Protein AF-A0A101WTU6-F1 (afdb_monomer)

Structure (mmCIF, N/CA/C/O backbone):
data_AF-A0A101WTU6-F1
#
_entry.id   AF-A0A101WTU6-F1
#
loop_
_atom_site.group_PDB
_atom_site.id
_atom_site.type_symbol
_atom_site.label_atom_id
_atom_site.label_alt_id
_atom_site.label_comp_id
_atom_site.label_asym_id
_atom_site.label_entity_id
_atom_site.label_seq_id
_atom_site.pdbx_PDB_ins_code
_atom_site.Cartn_x
_atom_site.Cartn_y
_atom_site.Cartn_z
_atom_site.occupancy
_atom_site.B_iso_or_equiv
_atom_site.auth_seq_id
_atom_site.auth_comp_id
_atom_site.auth_asym_id
_atom_site.auth_atom_id
_atom_site.pdbx_PDB_model_num
ATOM 1 N N . MET A 1 1 ? 8.348 -1.272 14.206 1.00 65.69 1 MET A N 1
ATOM 2 C CA . MET A 1 1 ? 7.663 -2.163 13.245 1.00 65.69 1 MET A CA 1
ATOM 3 C C . MET A 1 1 ? 8.681 -2.626 12.213 1.00 65.69 1 MET A C 1
ATOM 5 O O . MET A 1 1 ? 9.424 -1.788 11.712 1.00 65.69 1 MET A O 1
ATOM 9 N N . LYS A 1 2 ? 8.766 -3.930 11.934 1.00 69.12 2 LYS A N 1
ATOM 10 C CA . LYS A 1 2 ? 9.644 -4.476 10.888 1.00 69.12 2 LYS A CA 1
ATOM 11 C C . LYS A 1 2 ? 8.808 -4.651 9.619 1.00 69.12 2 LYS A C 1
ATOM 13 O O . LYS A 1 2 ? 7.890 -5.454 9.626 1.00 69.12 2 LYS A O 1
ATOM 18 N N . LEU A 1 3 ? 9.094 -3.874 8.573 1.00 76.75 3 LEU A N 1
ATOM 19 C CA . LEU A 1 3 ? 8.390 -3.976 7.290 1.00 76.75 3 LEU A CA 1
ATOM 20 C C . LEU A 1 3 ? 8.996 -5.082 6.424 1.00 76.75 3 LEU A C 1
ATOM 22 O O . LEU A 1 3 ? 10.222 -5.173 6.317 1.00 76.75 3 LEU A O 1
ATOM 26 N N . ASN A 1 4 ? 8.137 -5.886 5.797 1.00 80.94 4 ASN A N 1
ATOM 27 C CA . ASN A 1 4 ? 8.521 -6.922 4.843 1.00 80.94 4 ASN A CA 1
ATOM 28 C C . ASN A 1 4 ? 8.240 -6.434 3.417 1.00 80.94 4 ASN A C 1
ATOM 30 O O . ASN A 1 4 ? 7.134 -6.604 2.909 1.00 80.94 4 ASN A O 1
ATOM 34 N N . ILE A 1 5 ? 9.233 -5.780 2.809 1.00 80.62 5 ILE A N 1
ATOM 35 C CA . ILE A 1 5 ? 9.161 -5.296 1.427 1.00 80.62 5 ILE A CA 1
ATOM 36 C C . ILE A 1 5 ? 9.937 -6.263 0.538 1.00 80.62 5 ILE A C 1
ATOM 38 O O . ILE A 1 5 ? 11.129 -6.495 0.748 1.00 80.62 5 ILE A O 1
ATOM 42 N N . LYS A 1 6 ? 9.249 -6.808 -0.459 1.00 82.31 6 LYS A N 1
ATOM 43 C CA . LYS A 1 6 ? 9.785 -7.648 -1.520 1.00 82.31 6 LYS A CA 1
ATOM 44 C C . LYS A 1 6 ? 9.691 -6.912 -2.851 1.00 82.31 6 LYS A C 1
ATOM 46 O O . LYS A 1 6 ? 8.887 -6.002 -3.044 1.00 82.31 6 LYS A O 1
ATOM 51 N N . LEU A 1 7 ? 10.537 -7.325 -3.779 1.00 72.94 7 LEU A N 1
ATOM 52 C CA . LEU A 1 7 ? 10.512 -6.845 -5.151 1.00 72.94 7 LEU A CA 1
ATOM 53 C C . LEU A 1 7 ? 10.025 -7.971 -6.039 1.00 72.94 7 LEU A C 1
ATOM 55 O O . LEU A 1 7 ? 10.526 -9.090 -5.912 1.00 72.94 7 LEU A O 1
ATOM 59 N N . ASP A 1 8 ? 9.110 -7.658 -6.950 1.00 71.12 8 ASP A N 1
ATOM 60 C CA . ASP A 1 8 ? 8.847 -8.545 -8.071 1.00 71.12 8 ASP A CA 1
ATOM 61 C C . ASP A 1 8 ? 10.106 -8.648 -8.949 1.00 71.12 8 ASP A C 1
ATOM 63 O O . ASP A 1 8 ? 10.909 -7.712 -9.075 1.00 71.12 8 ASP A O 1
ATOM 67 N N . ASP A 1 9 ? 10.283 -9.804 -9.580 1.00 67.94 9 ASP A N 1
ATOM 68 C CA . ASP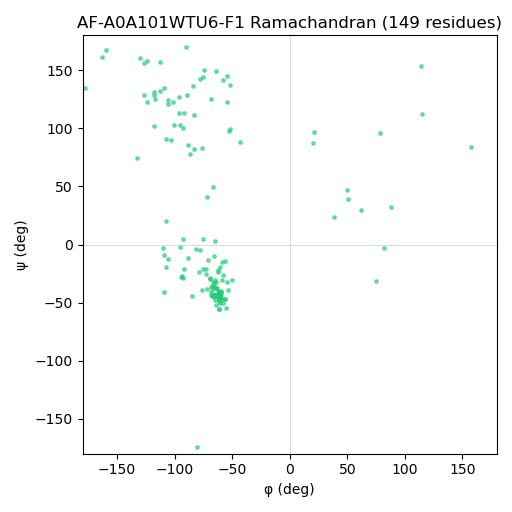 A 1 9 ? 11.448 -10.133 -10.394 1.00 67.94 9 ASP A CA 1
ATOM 69 C C . ASP A 1 9 ? 11.662 -9.141 -11.542 1.00 67.94 9 ASP A C 1
ATOM 71 O O . ASP A 1 9 ? 12.797 -8.926 -11.970 1.00 67.94 9 ASP A O 1
ATOM 75 N N . SER A 1 10 ? 10.595 -8.488 -12.018 1.00 63.56 10 SER A N 1
ATOM 76 C CA . SER A 1 10 ? 10.678 -7.465 -13.062 1.00 63.56 10 SER A CA 1
ATOM 77 C C . SER A 1 10 ? 11.329 -6.151 -12.605 1.00 63.56 10 SER A C 1
ATOM 79 O O . SER A 1 10 ? 11.663 -5.322 -13.449 1.00 63.56 10 SER A O 1
ATOM 81 N N . VAL A 1 11 ? 11.504 -5.927 -11.296 1.00 60.25 11 VAL A N 1
ATOM 82 C CA . VAL A 1 11 ? 11.961 -4.645 -10.713 1.00 60.25 11 VAL A CA 1
ATOM 83 C C . VAL A 1 11 ? 13.388 -4.724 -10.154 1.00 60.25 11 VAL A C 1
ATOM 85 O O . VAL A 1 11 ? 13.993 -3.696 -9.840 1.00 60.25 11 VAL A O 1
ATOM 88 N N . LYS A 1 12 ? 13.979 -5.926 -10.081 1.00 62.78 12 LYS A N 1
ATOM 89 C CA . LYS A 1 12 ? 15.258 -6.206 -9.394 1.00 62.78 12 LYS A CA 1
ATOM 90 C C . LYS A 1 12 ? 16.423 -5.268 -9.756 1.00 62.78 12 LYS A C 1
ATOM 92 O O . LYS A 1 12 ? 17.247 -4.984 -8.894 1.00 62.78 12 LYS A O 1
ATOM 97 N N . ILE A 1 13 ? 16.477 -4.733 -10.978 1.00 55.59 13 ILE A N 1
ATOM 98 C CA . ILE A 1 13 ? 17.574 -3.866 -11.454 1.00 55.59 13 ILE A CA 1
ATOM 99 C C . ILE A 1 13 ? 17.457 -2.411 -10.941 1.00 55.59 13 ILE A C 1
ATOM 101 O O . ILE A 1 13 ? 18.464 -1.723 -10.812 1.00 55.59 13 ILE A O 1
ATOM 105 N N . LYS A 1 14 ? 16.256 -1.931 -10.581 1.00 61.06 14 LYS A N 1
ATOM 106 C CA . LYS A 1 14 ? 15.996 -0.543 -10.114 1.00 61.06 14 LYS A CA 1
ATOM 107 C C . LYS A 1 14 ? 15.700 -0.463 -8.601 1.00 61.06 14 LYS A C 1
ATOM 109 O O . LYS A 1 14 ? 15.101 0.483 -8.102 1.00 61.06 14 LYS A O 1
ATOM 114 N N . SER A 1 15 ? 16.122 -1.505 -7.891 1.00 63.72 15 SER A N 1
ATOM 115 C CA . SER A 1 15 ? 15.624 -2.015 -6.606 1.00 63.72 15 SER A CA 1
ATOM 116 C C . SER A 1 15 ? 15.697 -1.088 -5.367 1.00 63.72 15 SER A C 1
ATOM 118 O O . SER A 1 15 ? 14.690 -0.981 -4.650 1.00 63.72 15 SER A O 1
ATOM 120 N N . PRO A 1 16 ? 16.824 -0.406 -5.059 1.00 76.12 16 PRO A N 1
ATOM 121 C CA . PRO A 1 16 ? 16.998 0.169 -3.719 1.00 76.12 16 PRO A CA 1
ATOM 122 C C . PRO A 1 16 ? 16.188 1.445 -3.473 1.00 76.12 16 PRO A C 1
ATOM 124 O O . PRO A 1 16 ? 15.633 1.626 -2.388 1.00 76.12 16 PRO A O 1
ATOM 127 N N . ILE A 1 17 ? 16.089 2.316 -4.483 1.00 83.00 17 ILE A N 1
ATOM 128 C CA . ILE A 1 17 ? 15.433 3.624 -4.356 1.00 83.00 17 ILE A CA 1
ATOM 129 C C . ILE A 1 17 ? 13.920 3.476 -4.151 1.00 83.00 17 ILE A C 1
ATOM 131 O O . ILE A 1 17 ? 13.358 4.107 -3.259 1.00 83.00 17 ILE A O 1
ATOM 135 N N . TYR A 1 18 ? 13.267 2.580 -4.900 1.00 85.75 18 TYR A N 1
ATOM 136 C CA . TYR A 1 18 ? 11.831 2.342 -4.757 1.00 85.75 18 TYR A CA 1
ATOM 137 C C . TYR A 1 18 ? 11.496 1.733 -3.398 1.00 85.75 18 TYR A C 1
ATOM 139 O O . TYR A 1 18 ? 10.575 2.193 -2.728 1.00 85.75 18 TYR A O 1
ATOM 147 N N . SER A 1 19 ? 12.294 0.756 -2.957 1.00 86.81 19 SER A N 1
ATOM 148 C CA . SER A 1 19 ? 12.136 0.133 -1.640 1.00 86.81 19 SER A CA 1
ATOM 149 C C . SER A 1 19 ? 12.280 1.155 -0.514 1.00 86.81 19 SER A C 1
ATOM 151 O O . SER A 1 19 ? 11.498 1.146 0.434 1.00 86.81 19 SER A O 1
ATOM 153 N N . PHE A 1 20 ? 13.260 2.058 -0.620 1.00 87.00 20 PHE A N 1
ATOM 154 C CA . PHE A 1 20 ? 13.473 3.120 0.359 1.00 87.00 20 PHE A CA 1
ATOM 155 C C . PHE A 1 20 ? 12.290 4.092 0.417 1.00 87.00 20 PHE A C 1
ATOM 157 O O . PHE A 1 20 ? 11.744 4.320 1.496 1.00 87.00 20 PHE A O 1
ATOM 164 N N . VAL A 1 21 ? 11.867 4.630 -0.731 1.00 88.19 21 VAL A N 1
ATOM 165 C CA . VAL A 1 21 ? 10.765 5.600 -0.808 1.00 88.19 21 VAL A CA 1
ATOM 166 C C . VAL A 1 21 ? 9.461 4.992 -0.300 1.00 88.19 21 VAL A C 1
ATOM 168 O O . VAL A 1 21 ? 8.802 5.587 0.556 1.00 88.19 21 VAL A O 1
ATOM 171 N N . LEU A 1 22 ? 9.128 3.778 -0.748 1.00 90.81 22 LEU A N 1
ATOM 172 C CA . LEU A 1 22 ? 7.928 3.081 -0.297 1.00 90.81 22 LEU A CA 1
ATOM 173 C C . LEU A 1 22 ? 7.970 2.830 1.216 1.00 90.81 22 LEU A C 1
ATOM 175 O O . LEU A 1 22 ? 7.005 3.129 1.914 1.00 90.81 22 LEU A O 1
ATOM 179 N N . LYS A 1 23 ? 9.108 2.369 1.755 1.00 90.12 23 LYS A N 1
ATOM 180 C CA . LYS A 1 23 ? 9.279 2.158 3.199 1.00 90.12 23 LYS A CA 1
ATOM 181 C C . LYS A 1 23 ? 9.005 3.429 4.003 1.00 90.12 23 LYS A C 1
ATOM 183 O O . LYS A 1 23 ? 8.296 3.366 5.005 1.00 90.12 23 LYS A O 1
ATOM 188 N N . GLN A 1 24 ? 9.570 4.562 3.585 1.00 89.81 24 GLN A N 1
ATOM 189 C CA . GLN A 1 24 ? 9.370 5.834 4.283 1.00 89.81 24 GLN A CA 1
ATOM 190 C C . GLN A 1 24 ? 7.902 6.253 4.261 1.00 89.81 24 GLN A C 1
ATOM 192 O O . GLN A 1 24 ? 7.360 6.656 5.293 1.00 89.81 24 GLN A O 1
ATOM 197 N N . LYS A 1 25 ? 7.235 6.103 3.111 1.00 91.56 25 LYS A N 1
ATOM 198 C CA . LYS A 1 25 ? 5.822 6.458 2.998 1.00 91.56 25 LYS A CA 1
ATOM 199 C C . LYS A 1 25 ? 4.926 5.547 3.833 1.00 91.56 25 LYS A C 1
ATOM 201 O O . LYS A 1 25 ? 4.102 6.068 4.572 1.00 91.56 25 LYS A O 1
ATOM 206 N N . ILE A 1 26 ? 5.138 4.229 3.809 1.00 92.81 26 ILE A N 1
ATOM 207 C CA . ILE A 1 26 ? 4.386 3.276 4.643 1.00 92.81 26 ILE A CA 1
ATOM 208 C C . ILE A 1 26 ? 4.506 3.642 6.126 1.00 92.81 26 ILE A C 1
ATOM 210 O O . ILE A 1 26 ? 3.505 3.696 6.834 1.00 92.81 26 ILE A O 1
ATOM 214 N N . ILE A 1 27 ? 5.725 3.924 6.604 1.00 90.56 27 ILE A N 1
ATOM 215 C CA . ILE A 1 27 ? 5.946 4.328 8.000 1.00 90.56 27 ILE A CA 1
ATOM 216 C C . ILE A 1 27 ? 5.186 5.622 8.312 1.00 90.56 27 ILE A C 1
ATOM 218 O O . ILE A 1 27 ? 4.553 5.715 9.361 1.00 90.56 27 ILE A O 1
ATOM 222 N N . SER A 1 28 ? 5.238 6.606 7.411 1.00 90.94 28 SER A N 1
ATOM 223 C CA . SER A 1 28 ? 4.526 7.875 7.573 1.00 90.94 28 SER A CA 1
ATOM 224 C C . SER A 1 28 ? 3.007 7.685 7.643 1.00 90.94 28 SER A C 1
ATOM 226 O O . SER A 1 28 ? 2.387 8.195 8.575 1.00 90.94 28 SER A O 1
ATOM 228 N N . VAL A 1 29 ? 2.427 6.912 6.717 1.00 92.81 29 VAL A N 1
ATOM 229 C CA . VAL A 1 29 ? 0.990 6.608 6.678 1.00 92.81 29 VAL A CA 1
ATOM 230 C C . VAL A 1 29 ? 0.563 5.877 7.945 1.00 92.81 29 VAL A C 1
ATOM 232 O O . VAL A 1 29 ? -0.288 6.385 8.667 1.00 92.81 29 VAL A O 1
ATOM 235 N N . ILE A 1 30 ? 1.206 4.754 8.278 1.00 92.00 30 ILE A N 1
ATOM 236 C CA . ILE A 1 30 ? 0.845 3.932 9.445 1.00 92.00 30 ILE A CA 1
ATOM 237 C C . ILE A 1 30 ? 0.958 4.725 10.751 1.00 92.00 30 ILE A C 1
ATOM 239 O O . ILE A 1 30 ? 0.104 4.610 11.626 1.00 92.00 30 ILE A O 1
ATOM 243 N N . ASN A 1 31 ? 1.982 5.568 10.901 1.00 89.94 31 ASN A N 1
ATOM 244 C CA . ASN A 1 31 ? 2.109 6.391 12.105 1.00 89.94 31 ASN A CA 1
ATOM 245 C C . ASN A 1 31 ? 0.974 7.414 12.253 1.00 89.94 31 ASN A C 1
ATOM 247 O O . ASN A 1 31 ? 0.640 7.759 13.384 1.00 89.94 31 ASN A O 1
ATOM 251 N N . LYS A 1 32 ? 0.404 7.905 11.146 1.00 91.88 32 LYS A N 1
ATOM 252 C CA . LYS A 1 32 ? -0.688 8.884 11.165 1.00 91.88 32 LYS A CA 1
ATOM 253 C C . LYS A 1 32 ? -2.062 8.235 11.306 1.00 91.88 32 LYS A C 1
ATOM 255 O O . LYS A 1 32 ? -2.866 8.709 12.099 1.00 91.88 32 LYS A O 1
ATOM 260 N N . ILE A 1 33 ? -2.335 7.160 10.564 1.00 91.69 33 ILE A N 1
ATOM 261 C CA . ILE A 1 33 ? -3.646 6.493 10.611 1.00 91.69 33 ILE A CA 1
ATOM 262 C C . ILE A 1 33 ? -3.831 5.661 11.883 1.00 91.69 33 ILE A C 1
ATOM 264 O O . ILE A 1 33 ? -4.965 5.426 12.286 1.00 91.69 33 ILE A O 1
ATOM 268 N N . GLY A 1 34 ? -2.740 5.269 12.547 1.00 84.44 34 GLY A N 1
ATOM 269 C CA . GLY A 1 34 ? -2.755 4.418 13.734 1.00 84.44 34 GLY A CA 1
ATOM 270 C C . GLY A 1 34 ? -2.096 3.062 13.477 1.00 84.44 34 GLY A C 1
ATOM 271 O O . GLY A 1 34 ? -2.011 2.577 12.350 1.00 84.44 34 GLY A O 1
ATOM 272 N N . ARG A 1 35 ? -1.566 2.448 14.54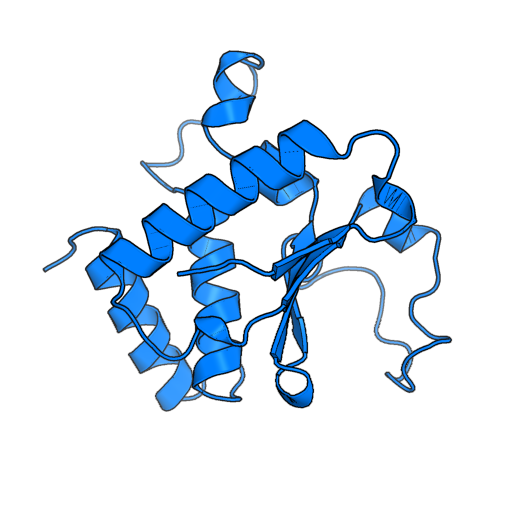1 1.00 66.50 35 ARG A N 1
ATOM 273 C CA . ARG A 1 35 ? -0.924 1.129 14.456 1.00 66.50 35 ARG A CA 1
ATOM 274 C C . ARG A 1 35 ? -1.970 0.018 14.530 1.00 66.50 35 ARG A C 1
ATOM 276 O O . ARG A 1 35 ? -2.154 -0.568 15.595 1.00 66.50 35 ARG A O 1
ATOM 283 N N . ASP A 1 36 ? -2.599 -0.291 13.405 1.00 65.31 36 ASP A N 1
ATOM 284 C CA . ASP A 1 36 ? -3.372 -1.528 13.261 1.00 65.31 36 ASP A CA 1
ATOM 285 C C . ASP A 1 36 ? -2.448 -2.723 12.957 1.00 65.31 36 ASP A C 1
ATOM 287 O O . ASP A 1 36 ? -1.215 -2.610 12.979 1.00 65.31 36 ASP A O 1
ATOM 291 N N . ARG A 1 37 ? -3.031 -3.900 12.688 1.00 67.56 37 ARG A N 1
ATOM 292 C CA . ARG A 1 37 ? -2.333 -5.183 12.438 1.00 67.56 37 ARG A CA 1
ATOM 293 C C . ARG A 1 37 ? -1.615 -5.242 11.077 1.00 67.56 37 ARG A C 1
ATOM 295 O O . ARG A 1 37 ? -1.654 -6.253 10.378 1.00 67.56 37 ARG A O 1
ATOM 302 N N . PHE A 1 38 ? -0.966 -4.151 10.684 1.00 80.12 38 PHE A N 1
ATOM 303 C CA . PHE A 1 38 ? -0.252 -4.021 9.414 1.00 80.12 38 PHE A CA 1
ATOM 304 C C . PHE A 1 38 ? 1.152 -4.638 9.442 1.00 80.12 38 PHE A C 1
ATOM 306 O O . PHE A 1 38 ? 1.835 -4.698 8.423 1.00 80.12 38 PHE A O 1
ATOM 313 N N . ASP A 1 39 ? 1.591 -5.132 10.600 1.00 81.12 39 ASP A N 1
ATOM 314 C CA . ASP A 1 39 ? 2.858 -5.839 10.783 1.00 81.12 39 ASP A CA 1
ATOM 315 C C . ASP A 1 39 ? 2.947 -7.138 9.967 1.00 81.12 39 ASP A C 1
ATOM 317 O O . ASP A 1 39 ? 4.048 -7.582 9.636 1.00 81.12 39 ASP A O 1
ATOM 321 N N . LYS A 1 40 ? 1.797 -7.721 9.610 1.00 84.50 40 LYS A N 1
ATOM 322 C CA . LYS A 1 40 ? 1.700 -8.929 8.780 1.00 84.50 40 LYS A CA 1
ATOM 323 C C . LYS A 1 40 ? 1.658 -8.652 7.279 1.00 84.50 40 LYS A C 1
ATOM 325 O O . LYS A 1 40 ? 1.792 -9.597 6.504 1.00 84.50 40 LYS A O 1
ATOM 330 N N . VAL A 1 41 ? 1.478 -7.395 6.872 1.00 90.25 41 VAL A N 1
ATOM 331 C CA . VAL A 1 41 ? 1.346 -7.038 5.457 1.00 90.25 41 VAL A CA 1
ATOM 332 C C . VAL A 1 41 ? 2.676 -7.250 4.744 1.00 90.25 41 VAL A C 1
ATOM 334 O O . VAL A 1 41 ? 3.717 -6.714 5.146 1.00 90.25 41 VAL A O 1
ATOM 337 N N . LYS A 1 42 ? 2.639 -8.033 3.666 1.00 91.75 42 LYS A N 1
ATOM 338 C CA . LYS A 1 42 ? 3.753 -8.160 2.728 1.00 91.75 42 LYS A CA 1
ATOM 339 C C . LYS A 1 42 ? 3.589 -7.098 1.652 1.00 91.75 4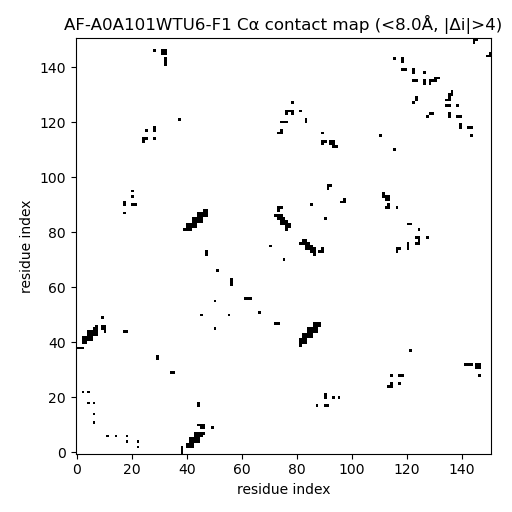2 LYS A C 1
ATOM 341 O O . LYS A 1 42 ? 2.533 -6.992 1.043 1.00 91.75 42 LYS A O 1
ATOM 346 N N . TRP A 1 43 ? 4.640 -6.330 1.413 1.00 91.88 43 TRP A N 1
ATOM 347 C CA . TRP A 1 43 ? 4.638 -5.261 0.419 1.00 91.88 43 TRP A CA 1
ATOM 348 C C . TRP A 1 43 ? 5.442 -5.710 -0.789 1.00 91.88 43 TRP A C 1
ATOM 350 O O . TRP A 1 43 ? 6.602 -6.084 -0.633 1.00 91.88 43 TRP A O 1
ATOM 360 N N . ILE A 1 44 ? 4.854 -5.678 -1.977 1.00 90.38 44 ILE A N 1
ATOM 361 C CA . ILE A 1 44 ? 5.504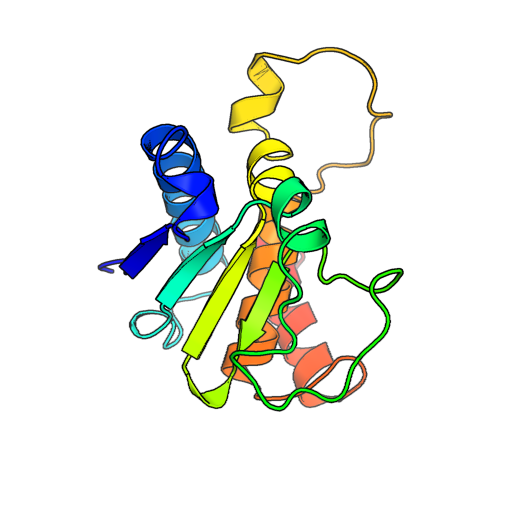 -6.079 -3.218 1.00 90.38 44 ILE A CA 1
ATOM 362 C C . ILE A 1 44 ? 5.572 -4.869 -4.142 1.00 90.38 44 ILE A C 1
ATOM 364 O O . ILE A 1 44 ? 4.568 -4.210 -4.389 1.00 90.38 44 ILE A O 1
ATOM 368 N N . ILE A 1 45 ? 6.757 -4.566 -4.669 1.00 89.06 45 ILE A N 1
ATOM 369 C CA . ILE A 1 45 ? 6.911 -3.539 -5.706 1.00 89.06 45 ILE A CA 1
ATOM 370 C C . ILE A 1 45 ? 6.918 -4.209 -7.073 1.00 89.06 45 ILE A C 1
ATOM 372 O O . ILE A 1 45 ? 7.744 -5.092 -7.311 1.00 89.06 45 ILE A O 1
ATOM 376 N N . PHE A 1 46 ? 6.062 -3.741 -7.979 1.00 85.50 46 PHE A N 1
ATOM 377 C CA . PHE A 1 46 ? 5.968 -4.248 -9.348 1.00 85.50 46 PHE A CA 1
ATOM 378 C C . PHE A 1 46 ? 6.147 -3.143 -10.393 1.00 85.50 46 PHE A C 1
ATOM 380 O O . PHE A 1 46 ? 5.931 -1.965 -10.122 1.00 85.50 46 PHE A O 1
ATOM 387 N N . ASP A 1 47 ? 6.521 -3.514 -11.619 1.00 81.56 47 ASP A N 1
ATOM 388 C CA . ASP A 1 47 ? 6.600 -2.569 -12.739 1.00 81.56 47 ASP A CA 1
ATOM 389 C C . ASP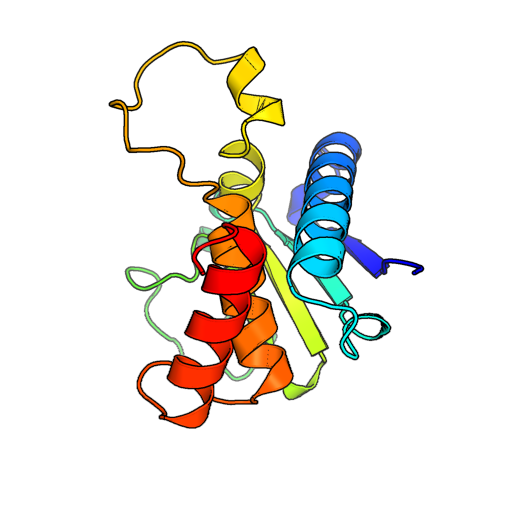 A 1 47 ? 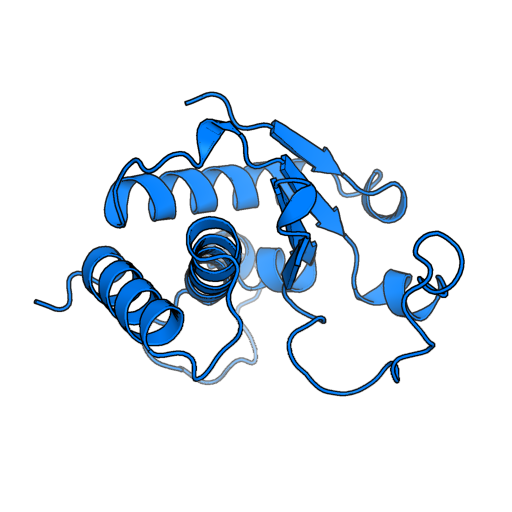5.366 -2.696 -13.639 1.00 81.56 47 ASP A C 1
ATOM 391 O O . ASP A 1 47 ? 5.281 -3.615 -14.458 1.00 81.56 47 ASP A O 1
ATOM 395 N N . ALA A 1 48 ? 4.431 -1.747 -13.518 1.00 71.50 48 ALA A N 1
ATOM 396 C CA . ALA A 1 48 ? 3.197 -1.704 -14.309 1.00 71.50 48 ALA A CA 1
ATOM 397 C C . ALA A 1 48 ? 3.463 -1.748 -15.827 1.00 71.50 48 ALA A C 1
ATOM 399 O O . ALA A 1 48 ? 2.714 -2.369 -16.583 1.00 71.50 48 ALA A O 1
ATOM 400 N N . LYS A 1 49 ? 4.585 -1.173 -16.291 1.00 66.81 49 LYS A N 1
ATOM 401 C CA . LYS A 1 49 ? 4.958 -1.170 -17.717 1.00 66.81 49 LYS A CA 1
ATOM 402 C C . LYS A 1 49 ? 5.343 -2.562 -18.219 1.00 66.81 49 LYS A C 1
ATOM 404 O O . LYS A 1 49 ? 5.160 -2.863 -19.398 1.00 66.81 49 LYS A O 1
ATOM 409 N N . ASN A 1 50 ? 5.874 -3.408 -17.337 1.00 59.94 50 ASN A N 1
ATOM 410 C CA . ASN A 1 50 ? 6.227 -4.794 -17.638 1.00 59.94 50 ASN A CA 1
ATOM 411 C C . ASN A 1 50 ? 5.091 -5.778 -17.328 1.00 59.94 50 ASN A C 1
ATOM 413 O O . ASN A 1 50 ? 5.050 -6.856 -17.924 1.00 59.94 50 ASN A O 1
ATOM 417 N N . LEU A 1 51 ? 4.137 -5.400 -16.478 1.00 55.47 51 LEU A N 1
ATOM 418 C CA . LEU A 1 51 ? 2.937 -6.190 -16.196 1.00 55.47 51 LEU A CA 1
ATOM 419 C C . LEU A 1 51 ? 2.028 -6.312 -17.425 1.00 55.47 51 LEU A C 1
ATOM 421 O O . LEU A 1 51 ? 1.532 -7.393 -17.706 1.00 55.47 51 LEU A O 1
ATOM 425 N N . ASN A 1 52 ? 1.953 -5.280 -18.271 1.00 48.81 52 ASN A N 1
ATOM 426 C CA . ASN A 1 52 ? 1.293 -5.386 -19.580 1.00 48.81 52 ASN A CA 1
ATOM 427 C C . ASN A 1 52 ? 1.930 -6.432 -20.520 1.00 48.81 52 ASN A C 1
ATOM 429 O O . ASN A 1 52 ? 1.287 -6.880 -21.468 1.00 48.81 52 ASN A O 1
ATOM 433 N N . LYS A 1 53 ? 3.186 -6.839 -20.278 1.00 45.72 53 LYS A N 1
ATOM 434 C CA . LYS A 1 53 ? 3.883 -7.874 -21.064 1.00 45.72 53 LYS A CA 1
ATOM 435 C C . LYS A 1 53 ? 3.768 -9.267 -20.449 1.00 45.72 53 LYS A C 1
ATOM 437 O O . LYS A 1 53 ? 3.835 -10.259 -21.172 1.00 45.72 53 LYS A O 1
ATOM 442 N N . ARG A 1 54 ? 3.608 -9.361 -19.128 1.00 44.34 54 ARG A N 1
ATOM 443 C CA . ARG A 1 54 ? 3.393 -10.623 -18.419 1.00 44.34 54 ARG A CA 1
ATOM 444 C C . ARG A 1 54 ? 1.898 -10.801 -18.229 1.00 44.34 54 ARG A C 1
ATOM 446 O O . ARG A 1 54 ? 1.314 -10.193 -17.344 1.00 44.34 54 ARG A O 1
ATOM 453 N N . LYS A 1 55 ? 1.279 -11.655 -19.047 1.00 45.75 55 LYS A N 1
ATOM 454 C CA . LYS A 1 55 ? -0.077 -12.151 -18.786 1.00 45.75 55 LYS A CA 1
ATOM 455 C C . LYS A 1 55 ? -0.117 -12.700 -17.354 1.00 45.75 55 LYS A C 1
ATOM 457 O O . LYS A 1 55 ? 0.292 -13.829 -17.116 1.00 45.75 55 LYS A O 1
ATOM 462 N N . PHE A 1 56 ? -0.625 -11.909 -16.413 1.00 44.84 56 PHE A N 1
ATOM 463 C CA . PHE A 1 56 ? -0.826 -12.280 -15.006 1.00 44.84 56 PHE A CA 1
ATOM 464 C C . PHE A 1 56 ? -1.876 -13.405 -14.849 1.00 44.84 56 PHE A C 1
ATOM 466 O O . PHE A 1 56 ? -2.193 -13.827 -13.745 1.00 44.84 56 PHE A O 1
ATOM 473 N N . SER A 1 57 ? -2.402 -13.913 -15.971 1.00 41.97 57 SER A N 1
ATOM 474 C CA . SER A 1 57 ? -3.456 -14.917 -16.066 1.00 41.97 57 SER A CA 1
ATOM 475 C C . SER A 1 57 ? -3.000 -16.357 -15.821 1.00 41.97 57 SER A C 1
ATOM 477 O O . SER A 1 57 ? -3.839 -17.245 -15.892 1.00 41.97 57 SER A O 1
ATOM 479 N N . SER A 1 58 ? -1.703 -16.639 -15.637 1.00 41.06 58 SER A N 1
ATOM 480 C CA . SER A 1 58 ? -1.219 -18.029 -15.536 1.00 41.06 58 SER A CA 1
ATOM 481 C C . SER A 1 58 ? -0.841 -18.491 -14.128 1.00 41.06 58 SER A C 1
ATOM 483 O O . SER A 1 58 ? -0.642 -19.686 -13.946 1.00 41.06 58 SER A O 1
ATOM 485 N N . LEU A 1 59 ? -0.717 -17.592 -13.144 1.00 39.16 59 LEU A N 1
ATOM 486 C CA . LEU A 1 59 ? -0.339 -17.959 -11.764 1.00 39.16 59 LEU A CA 1
ATOM 487 C C . LEU A 1 59 ? -1.493 -17.871 -10.764 1.00 39.16 59 LEU A C 1
ATOM 489 O O . LEU A 1 59 ? -1.446 -18.501 -9.715 1.00 39.16 59 LEU A O 1
ATOM 493 N N . LEU A 1 60 ? -2.546 -17.139 -11.110 1.00 43.16 60 LEU A N 1
ATOM 494 C CA . LEU A 1 60 ? -3.771 -17.046 -10.338 1.00 43.16 60 LEU A CA 1
ATOM 495 C C . LEU A 1 60 ? -4.88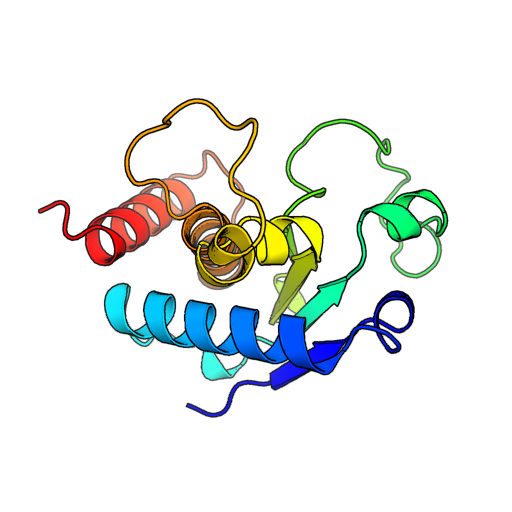8 -17.397 -11.322 1.00 43.16 60 LEU A C 1
ATOM 497 O O . LEU A 1 60 ? -4.928 -16.819 -12.408 1.00 43.16 60 LEU A O 1
ATOM 501 N N . ASN A 1 61 ? -5.776 -18.335 -10.984 1.00 37.44 61 ASN A N 1
ATOM 502 C CA . ASN A 1 61 ? -7.018 -18.612 -11.727 1.00 37.44 61 ASN A CA 1
ATOM 503 C C . ASN A 1 61 ? -7.989 -17.414 -11.622 1.00 37.44 61 ASN A C 1
ATOM 505 O O . ASN A 1 61 ? -9.155 -17.559 -11.270 1.00 37.44 61 ASN A O 1
ATOM 509 N N . ILE A 1 62 ? -7.499 -16.206 -11.881 1.00 39.47 62 ILE A N 1
ATOM 510 C CA . ILE A 1 62 ? -8.297 -15.005 -12.025 1.00 39.47 62 ILE A CA 1
ATOM 511 C C . ILE A 1 62 ? -8.766 -15.051 -13.479 1.00 39.47 62 ILE A C 1
ATOM 513 O O . ILE A 1 62 ? -7.922 -14.970 -14.382 1.00 39.47 62 ILE A O 1
ATOM 517 N N . PRO A 1 63 ? -10.074 -15.253 -13.734 1.00 28.69 63 PRO A N 1
ATOM 518 C CA . PRO A 1 63 ? -10.598 -15.285 -15.089 1.00 28.69 63 PRO A CA 1
ATOM 519 C C . PRO A 1 63 ? -10.131 -14.022 -15.794 1.00 28.69 63 PRO A C 1
ATOM 521 O O . PRO A 1 63 ? -10.098 -12.963 -15.183 1.00 28.69 63 PRO A O 1
ATOM 524 N N . SER A 1 64 ? -9.699 -14.161 -17.043 1.00 33.50 64 SER A N 1
ATOM 525 C CA . SER A 1 64 ? -9.134 -13.108 -17.885 1.00 33.50 64 SER A CA 1
ATOM 526 C C . SER A 1 64 ? -9.918 -11.793 -17.788 1.00 33.50 64 SER A C 1
ATOM 528 O O . SER A 1 64 ? -10.838 -11.550 -18.568 1.00 33.50 64 SER A O 1
ATOM 530 N N . VAL A 1 65 ? -9.561 -10.933 -16.834 1.00 28.33 65 VAL A N 1
ATOM 531 C CA . VAL A 1 65 ? -10.129 -9.597 -16.717 1.00 28.33 65 VAL A CA 1
ATOM 532 C C . VAL A 1 65 ? -9.199 -8.681 -17.483 1.00 28.33 65 VAL A C 1
ATOM 534 O O . VAL A 1 65 ? -8.106 -8.364 -17.023 1.00 28.33 65 VAL A O 1
ATOM 537 N N . TYR A 1 66 ? -9.631 -8.358 -18.701 1.00 29.39 66 TYR A N 1
ATOM 538 C CA . TYR A 1 66 ? -9.492 -7.048 -19.326 1.00 29.39 66 TYR A CA 1
ATOM 539 C C . TYR A 1 66 ? -8.403 -6.174 -18.697 1.00 29.39 66 TYR A C 1
ATOM 541 O O . TYR A 1 66 ? -8.636 -5.360 -17.808 1.00 29.39 66 TYR A O 1
ATOM 549 N N . ILE A 1 67 ? -7.187 -6.363 -19.206 1.00 37.72 67 ILE A N 1
ATOM 550 C CA . ILE A 1 67 ? -6.156 -5.334 -19.191 1.00 37.72 67 ILE A CA 1
ATOM 551 C C . ILE A 1 67 ? -6.812 -4.116 -19.851 1.00 37.72 67 ILE A C 1
ATOM 553 O O . ILE A 1 67 ? -7.280 -4.254 -20.980 1.00 37.72 67 ILE A O 1
ATOM 557 N N . VAL A 1 68 ? -6.852 -2.985 -19.136 1.00 38.53 68 VAL A N 1
ATOM 558 C CA . VAL A 1 68 ? -7.437 -1.665 -19.468 1.00 38.53 68 VAL A CA 1
ATOM 559 C C . VAL A 1 68 ? -8.629 -1.290 -18.559 1.00 38.53 68 VAL A C 1
ATOM 561 O O . VAL A 1 68 ? -9.724 -1.822 -18.703 1.00 38.53 68 VAL A O 1
ATOM 564 N N . ARG A 1 69 ? -8.394 -0.251 -17.727 1.00 35.59 69 ARG A N 1
ATOM 565 C CA . ARG A 1 69 ? -9.332 0.559 -16.904 1.00 35.59 69 ARG A CA 1
ATOM 566 C C . ARG A 1 69 ? -9.815 -0.073 -15.588 1.00 35.59 69 ARG A C 1
ATOM 568 O O . ARG A 1 69 ? -10.822 -0.761 -15.617 1.00 35.59 69 ARG A O 1
ATOM 575 N N . GLN A 1 70 ? -9.156 0.251 -14.459 1.00 40.59 70 GLN A N 1
ATOM 576 C CA . GLN A 1 70 ? -9.728 0.471 -13.098 1.00 40.59 70 GLN A CA 1
ATOM 577 C C . GLN A 1 70 ? -8.667 0.268 -11.984 1.00 40.59 70 GLN A C 1
ATOM 579 O O . GLN A 1 70 ? -8.569 -0.812 -11.415 1.00 40.59 70 GLN A O 1
ATOM 584 N N . GLY A 1 71 ? -7.856 1.285 -11.656 1.00 48.78 71 GLY A N 1
ATOM 585 C CA . GLY A 1 71 ? -7.075 1.347 -10.395 1.00 48.78 71 GLY A CA 1
ATOM 586 C C . GLY A 1 71 ? -5.820 0.461 -10.268 1.00 48.78 71 GLY A C 1
ATOM 587 O O . GLY A 1 71 ? -4.832 0.896 -9.681 1.00 48.78 71 GLY A O 1
ATOM 588 N N . LYS A 1 72 ? -5.790 -0.717 -10.906 1.00 54.34 72 LYS A N 1
ATOM 589 C CA . LYS A 1 72 ? -4.703 -1.719 -10.793 1.00 54.34 72 LYS A CA 1
ATOM 590 C C . LYS A 1 72 ? -3.342 -1.292 -11.352 1.00 54.34 72 LYS A C 1
ATOM 592 O O . LYS A 1 72 ? -2.343 -1.979 -11.149 1.00 54.34 72 LYS A O 1
ATOM 597 N N . ASP A 1 73 ? -3.288 -0.165 -12.056 1.00 66.94 73 ASP A N 1
ATOM 598 C CA . ASP A 1 73 ? -2.038 0.400 -12.569 1.00 66.94 73 ASP A CA 1
ATOM 599 C C . ASP A 1 73 ? -1.182 1.007 -11.446 1.00 66.94 73 ASP A C 1
ATOM 601 O O . ASP A 1 73 ? 0.032 1.154 -11.609 1.00 66.94 73 ASP A O 1
ATOM 605 N N . TYR A 1 74 ? -1.800 1.340 -10.305 1.00 81.44 74 TYR A N 1
ATOM 606 C CA . TYR A 1 74 ? -1.157 2.069 -9.215 1.00 81.44 74 TYR A CA 1
ATOM 607 C C . TYR A 1 74 ? -0.907 1.216 -7.970 1.00 81.44 74 TYR A C 1
ATOM 609 O O . TYR A 1 74 ? 0.175 1.299 -7.375 1.00 81.44 74 TYR A O 1
ATOM 617 N N . GLY A 1 75 ? -1.870 0.376 -7.614 1.00 86.25 75 GLY A N 1
ATOM 618 C CA . GLY A 1 75 ? -1.806 -0.542 -6.489 1.00 86.25 75 GLY A CA 1
ATOM 619 C C . GLY A 1 75 ? -2.880 -1.617 -6.617 1.00 86.25 75 GLY A C 1
ATOM 620 O O . GLY A 1 75 ? -3.792 -1.488 -7.435 1.00 86.25 75 GLY A O 1
ATOM 621 N N . PHE A 1 76 ? -2.700 -2.713 -5.892 1.00 88.38 76 PHE A N 1
ATOM 622 C CA . PHE A 1 76 ? -3.762 -3.664 -5.576 1.00 88.38 76 PHE A CA 1
ATOM 623 C C . PHE A 1 76 ? -3.352 -4.490 -4.355 1.00 88.38 76 PHE A C 1
ATOM 625 O O . PHE A 1 76 ? -2.174 -4.533 -3.985 1.00 88.38 76 PHE A O 1
ATOM 632 N N . CYS A 1 77 ? -4.291 -5.228 -3.776 1.00 88.88 77 CYS A N 1
ATOM 633 C CA . CYS A 1 77 ? -4.001 -6.177 -2.714 1.00 88.88 77 CYS A CA 1
ATOM 634 C C . CYS A 1 77 ? -4.610 -7.560 -2.968 1.00 88.88 77 CYS A C 1
ATOM 636 O O . CYS A 1 77 ? -5.516 -7.739 -3.781 1.00 88.88 77 CYS A O 1
ATOM 638 N N . ILE A 1 78 ? -4.063 -8.549 -2.266 1.00 86.62 78 ILE A N 1
ATOM 639 C CA . ILE A 1 78 ? -4.612 -9.897 -2.132 1.00 86.62 78 ILE A CA 1
ATOM 640 C C . ILE A 1 78 ? -4.905 -10.068 -0.644 1.00 86.62 78 ILE A C 1
ATOM 642 O O . ILE A 1 78 ? -3.984 -10.239 0.166 1.00 86.62 78 ILE A O 1
ATOM 646 N N . TYR A 1 79 ? -6.179 -9.937 -0.272 1.00 83.38 79 TYR A N 1
ATOM 647 C CA . TYR A 1 79 ? -6.575 -9.824 1.130 1.00 83.38 79 TYR A CA 1
ATOM 648 C C . TYR A 1 79 ? -6.310 -11.118 1.910 1.00 83.38 79 TYR A C 1
ATOM 650 O O . TYR A 1 79 ? -5.834 -11.059 3.043 1.00 83.38 79 TYR A O 1
ATOM 658 N N . GLU A 1 80 ? -6.526 -12.285 1.294 1.00 81.50 80 GLU A N 1
ATOM 659 C CA . GLU A 1 80 ? -6.307 -13.598 1.912 1.00 81.50 80 GLU A CA 1
ATOM 660 C C . GLU A 1 80 ? -4.836 -13.843 2.256 1.00 81.50 80 GLU A C 1
ATOM 662 O O . GLU A 1 80 ? -4.516 -14.515 3.238 1.00 81.50 80 GLU A O 1
ATOM 667 N N . GLU A 1 81 ? -3.930 -13.294 1.448 1.00 84.56 81 GLU A N 1
ATOM 668 C CA . GLU A 1 81 ? -2.488 -13.485 1.597 1.00 84.56 81 GLU A CA 1
ATOM 669 C C . GLU A 1 81 ? -1.807 -12.354 2.388 1.00 84.56 81 GLU A C 1
ATOM 671 O O . GLU A 1 81 ? -0.592 -12.412 2.650 1.00 84.56 81 GLU A O 1
ATOM 676 N N . CYS A 1 82 ? -2.590 -11.346 2.791 1.00 87.94 82 CYS A N 1
ATOM 677 C CA . CYS A 1 82 ? -2.135 -10.089 3.373 1.00 87.94 82 CYS A CA 1
ATOM 678 C C . CYS A 1 82 ? -1.029 -9.429 2.533 1.00 87.94 82 CYS A C 1
ATOM 680 O O . CYS A 1 82 ? 0.012 -9.026 3.065 1.00 87.94 82 CYS A O 1
ATOM 682 N N . GLU A 1 83 ? -1.225 -9.359 1.217 1.00 90.44 83 GLU A N 1
ATOM 683 C CA . GLU A 1 83 ? -0.241 -8.805 0.286 1.00 90.44 83 GLU A CA 1
ATOM 684 C C . GLU A 1 83 ? -0.742 -7.516 -0.347 1.00 90.44 83 GLU A C 1
ATOM 686 O O . GLU A 1 83 ? -1.853 -7.470 -0.861 1.00 90.44 83 GLU A O 1
ATOM 691 N N . ILE A 1 84 ? 0.099 -6.484 -0.350 1.00 91.50 84 ILE A N 1
ATOM 692 C CA . ILE A 1 84 ? -0.142 -5.233 -1.067 1.00 91.50 84 ILE A CA 1
ATOM 693 C C . ILE A 1 84 ? 0.938 -5.074 -2.127 1.00 91.50 84 ILE A C 1
ATOM 695 O O . ILE A 1 84 ? 2.134 -5.083 -1.833 1.00 91.50 84 ILE A O 1
ATOM 699 N N . TRP A 1 85 ? 0.500 -4.892 -3.361 1.00 90.94 85 TRP A N 1
ATOM 700 C CA . TRP A 1 85 ? 1.319 -4.694 -4.539 1.00 90.94 85 TRP A CA 1
ATOM 701 C C . TRP A 1 85 ? 1.252 -3.222 -4.940 1.00 90.94 85 TRP A C 1
ATOM 703 O O . TRP A 1 85 ? 0.179 -2.705 -5.221 1.00 90.94 85 TRP A O 1
ATOM 713 N N . ILE A 1 86 ? 2.394 -2.536 -4.984 1.00 90.44 86 ILE A N 1
ATOM 714 C CA . ILE A 1 86 ? 2.492 -1.115 -5.340 1.00 90.44 86 ILE A CA 1
ATOM 715 C C . ILE A 1 86 ? 3.334 -0.959 -6.602 1.00 90.44 86 ILE A C 1
ATOM 717 O O . ILE A 1 86 ? 4.443 -1.497 -6.705 1.00 90.44 86 ILE A O 1
ATOM 721 N N . SER A 1 87 ? 2.830 -0.189 -7.563 1.00 87.88 87 SER A N 1
ATOM 722 C CA . SER A 1 87 ? 3.541 0.018 -8.819 1.00 87.88 87 SER A CA 1
ATOM 723 C C . SER A 1 87 ? 4.737 0.964 -8.655 1.00 87.88 87 SER A C 1
ATOM 725 O O . SER A 1 87 ? 4.724 1.912 -7.863 1.00 87.88 87 SER A O 1
ATOM 727 N N . THR A 1 88 ? 5.770 0.777 -9.477 1.00 85.94 88 THR A N 1
ATOM 728 C CA . THR A 1 88 ? 6.881 1.733 -9.587 1.00 85.94 88 THR A CA 1
ATOM 729 C C . THR A 1 88 ? 6.413 3.127 -10.004 1.00 85.94 88 THR A C 1
ATOM 731 O O . THR A 1 88 ? 7.020 4.102 -9.570 1.00 85.94 88 THR A O 1
ATOM 734 N N . VAL A 1 89 ? 5.336 3.246 -10.788 1.00 83.19 89 VAL A N 1
ATOM 735 C CA . VAL A 1 89 ? 4.777 4.536 -11.233 1.00 83.19 89 VAL A CA 1
ATOM 736 C C . VAL A 1 89 ? 4.224 5.325 -10.044 1.00 83.19 89 VAL A C 1
ATOM 738 O O . VAL A 1 89 ? 4.560 6.495 -9.886 1.00 83.19 89 VAL A O 1
ATOM 741 N N . THR A 1 90 ? 3.477 4.673 -9.153 1.00 85.06 90 THR A N 1
ATOM 742 C CA . THR A 1 90 ? 2.936 5.281 -7.921 1.00 85.06 90 THR A CA 1
ATOM 743 C C . THR A 1 90 ? 4.042 5.718 -6.967 1.00 85.06 90 THR A C 1
ATOM 745 O O . THR A 1 90 ? 3.960 6.753 -6.307 1.00 85.06 90 THR A O 1
ATOM 748 N N . ILE A 1 91 ? 5.120 4.936 -6.877 1.00 87.06 91 ILE A N 1
ATOM 749 C CA . ILE A 1 91 ? 6.263 5.299 -6.033 1.00 87.06 91 ILE A CA 1
ATOM 750 C C . ILE A 1 91 ? 6.980 6.531 -6.611 1.00 87.06 91 ILE A C 1
ATOM 752 O O . ILE A 1 91 ? 7.430 7.399 -5.859 1.00 87.06 91 ILE A O 1
ATOM 756 N N . GLN A 1 92 ? 7.062 6.632 -7.940 1.00 82.62 92 GLN A N 1
ATOM 757 C CA . GLN A 1 92 ? 7.672 7.763 -8.644 1.00 82.62 92 GLN A CA 1
ATOM 758 C C . GLN A 1 92 ? 6.873 9.060 -8.541 1.00 82.62 92 GLN A C 1
ATOM 760 O O . GLN A 1 92 ? 7.482 10.121 -8.553 1.00 82.62 92 GLN A O 1
ATOM 765 N N . SER A 1 93 ? 5.551 8.996 -8.401 1.00 75.75 93 SER A N 1
ATOM 766 C CA . SER A 1 93 ? 4.718 10.179 -8.148 1.00 75.75 93 SER A CA 1
ATOM 767 C C . SER A 1 93 ? 4.809 10.689 -6.707 1.00 75.75 93 SER A C 1
ATOM 769 O O . SER A 1 93 ? 4.078 11.592 -6.323 1.00 75.75 93 SER A O 1
ATOM 771 N N . SER A 1 94 ? 5.665 10.104 -5.865 1.00 72.12 94 SER A N 1
ATOM 772 C CA . SER A 1 94 ? 5.928 10.678 -4.548 1.00 72.12 94 SER A CA 1
ATOM 773 C C . SER A 1 94 ? 6.839 11.904 -4.660 1.00 72.12 94 SER A C 1
ATOM 775 O O . SER A 1 94 ? 7.819 11.901 -5.409 1.00 72.12 94 SER A O 1
ATOM 777 N N . GLY A 1 95 ? 6.599 12.912 -3.817 1.00 62.16 95 GLY A N 1
ATOM 778 C CA . GLY A 1 95 ? 7.400 14.144 -3.776 1.00 62.16 95 GLY A CA 1
ATOM 779 C C . GLY A 1 95 ? 8.911 13.951 -3.548 1.00 62.16 95 GLY A C 1
ATOM 780 O O . GLY A 1 95 ? 9.700 14.859 -3.791 1.00 62.16 95 GLY A O 1
ATOM 781 N N . LEU A 1 96 ? 9.347 12.759 -3.117 1.00 61.12 96 LEU A N 1
ATOM 782 C CA . LEU A 1 96 ? 10.764 12.392 -2.995 1.00 61.12 96 LEU A CA 1
ATOM 783 C C . LEU A 1 96 ? 11.452 12.165 -4.355 1.00 61.12 96 LEU A C 1
ATOM 785 O O . LEU A 1 96 ? 12.665 12.331 -4.453 1.00 61.12 96 LEU A O 1
ATOM 789 N N . PHE A 1 97 ? 10.699 11.807 -5.398 1.00 58.00 97 PHE A N 1
ATOM 790 C CA . PHE A 1 97 ? 11.182 11.722 -6.781 1.00 58.00 97 PHE A CA 1
ATOM 791 C C . PHE A 1 97 ? 10.952 13.028 -7.560 1.00 58.00 97 PHE A C 1
ATOM 793 O O . PHE A 1 97 ? 11.751 13.359 -8.438 1.00 58.00 97 PHE A O 1
ATOM 800 N N . GLU A 1 98 ? 9.912 13.796 -7.213 1.00 50.72 98 GLU A N 1
ATOM 801 C CA . GLU A 1 98 ? 9.571 15.073 -7.865 1.00 50.72 98 GLU A CA 1
ATOM 802 C C . GLU A 1 98 ? 10.660 16.145 -7.728 1.00 50.72 98 GLU A C 1
ATOM 804 O O . GLU A 1 98 ? 10.756 17.027 -8.582 1.00 50.72 98 GLU A O 1
ATOM 809 N N . GLN A 1 99 ? 11.554 16.039 -6.735 1.00 48.12 99 GLN A N 1
ATOM 810 C CA . GLN A 1 99 ? 12.693 16.958 -6.605 1.00 48.12 99 GLN A CA 1
ATOM 811 C C . GLN A 1 99 ? 13.628 16.958 -7.833 1.00 48.12 99 GLN A C 1
ATOM 813 O O . GLN A 1 99 ? 14.388 17.908 -8.001 1.00 48.12 99 GLN A O 1
ATOM 818 N N . ASN A 1 100 ? 13.528 15.960 -8.726 1.00 41.53 100 ASN A N 1
ATOM 819 C CA . ASN A 1 100 ? 14.299 15.885 -9.972 1.00 41.53 100 ASN A CA 1
ATOM 820 C C . ASN A 1 100 ? 13.484 16.086 -11.265 1.00 41.53 100 ASN A C 1
ATOM 822 O O . ASN A 1 100 ? 14.081 16.100 -12.339 1.00 41.53 100 ASN A O 1
ATOM 826 N N . ILE A 1 101 ? 12.156 16.258 -11.210 1.00 43.03 101 ILE A N 1
ATOM 827 C CA . ILE A 1 101 ? 11.323 16.483 -12.408 1.00 43.03 101 ILE A CA 1
ATOM 828 C C . ILE A 1 101 ? 10.383 17.665 -12.157 1.00 43.03 101 ILE A C 1
ATOM 830 O O . ILE A 1 101 ? 9.180 17.525 -11.969 1.00 43.03 101 ILE A O 1
ATOM 834 N N . LYS A 1 102 ? 10.948 18.875 -12.189 1.00 38.38 102 LYS A N 1
ATOM 835 C CA . LYS A 1 102 ? 10.165 20.098 -12.392 1.00 38.38 102 LYS A CA 1
ATOM 836 C C . LYS A 1 102 ? 9.792 20.203 -13.866 1.00 38.38 102 LYS A C 1
ATOM 838 O O . LYS A 1 102 ? 10.505 20.866 -14.612 1.00 38.38 102 LYS A O 1
ATOM 843 N N . THR A 1 103 ? 8.726 19.536 -14.301 1.00 42.59 103 THR A N 1
ATOM 844 C CA . THR A 1 103 ? 7.899 19.966 -15.448 1.00 42.59 103 THR A CA 1
ATOM 845 C C . THR A 1 103 ? 6.712 19.021 -15.659 1.00 42.59 103 THR A C 1
ATOM 847 O O . THR A 1 103 ? 6.892 17.810 -15.708 1.00 42.59 103 THR A O 1
ATOM 850 N N . LEU A 1 104 ? 5.528 19.616 -15.877 1.00 37.94 104 LEU A N 1
ATOM 851 C CA . LEU A 1 104 ? 4.324 19.038 -16.512 1.00 37.94 104 LEU A CA 1
ATOM 852 C C . LEU A 1 104 ? 3.290 18.269 -15.665 1.00 37.94 104 LEU A C 1
ATOM 854 O O . LEU A 1 104 ? 2.583 17.428 -16.216 1.00 37.94 104 LEU A O 1
ATOM 858 N N . VAL A 1 105 ? 3.069 18.614 -14.394 1.00 39.06 105 VAL A N 1
ATOM 859 C CA . VAL A 1 105 ? 1.788 18.268 -13.741 1.00 39.06 105 VAL A CA 1
ATOM 860 C C . VAL A 1 105 ? 1.138 19.550 -13.209 1.00 39.06 105 VAL A C 1
ATOM 862 O O . VAL A 1 105 ? 1.801 20.278 -12.469 1.00 39.06 105 VAL A O 1
ATOM 865 N N . PRO A 1 106 ? -0.100 19.893 -13.624 1.00 32.81 106 PRO A N 1
ATOM 866 C CA . PRO A 1 106 ? -0.817 21.046 -13.089 1.00 32.81 106 PRO A CA 1
ATOM 867 C C . PRO A 1 106 ? -0.969 20.916 -11.573 1.00 32.81 106 PRO A C 1
ATOM 869 O O . PRO A 1 106 ? -1.212 19.818 -11.076 1.00 32.81 106 PRO A O 1
ATOM 872 N N . GLU A 1 107 ? -0.843 22.036 -10.862 1.00 40.22 107 GLU A N 1
ATOM 873 C CA . GLU A 1 107 ? -1.034 22.145 -9.414 1.00 40.22 107 GLU A CA 1
ATOM 874 C C . GLU A 1 107 ? -2.392 21.561 -8.987 1.00 40.22 107 GLU A C 1
ATOM 876 O O . GLU A 1 107 ? -3.434 22.208 -9.063 1.00 40.22 107 GLU A O 1
ATOM 881 N N . LEU A 1 108 ? -2.378 20.311 -8.527 1.00 35.62 108 LEU A N 1
ATOM 882 C CA . LEU A 1 108 ? -3.498 19.648 -7.872 1.00 35.62 108 LEU A CA 1
ATOM 883 C C . LEU A 1 108 ? -3.163 19.533 -6.384 1.00 35.62 108 LEU A C 1
ATOM 885 O O . LEU A 1 108 ? -2.521 18.583 -5.945 1.00 35.62 108 LEU A O 1
ATOM 889 N N . ASN A 1 109 ? -3.578 20.560 -5.635 1.00 39.09 109 ASN A N 1
ATOM 890 C CA . ASN A 1 109 ? -3.885 20.547 -4.201 1.00 39.09 109 ASN A CA 1
ATOM 891 C C . ASN A 1 109 ? -3.262 19.400 -3.390 1.00 39.09 109 ASN A C 1
ATOM 893 O O . ASN A 1 109 ? -3.905 18.365 -3.311 1.00 39.09 109 ASN A O 1
ATOM 897 N N . ASN A 1 110 ? -2.114 19.599 -2.724 1.00 48.62 110 ASN A N 1
ATOM 898 C CA . ASN A 1 110 ? -1.649 18.845 -1.535 1.00 48.62 110 ASN A CA 1
ATOM 899 C C . ASN A 1 110 ? -1.918 17.314 -1.485 1.00 48.62 110 ASN A C 1
ATOM 901 O O . ASN A 1 110 ? -1.996 16.749 -0.392 1.00 48.62 110 ASN A O 1
ATOM 905 N N . SER A 1 111 ? -2.093 16.639 -2.621 1.00 62.97 111 SER A N 1
ATOM 906 C CA . SER A 1 111 ? -2.559 15.255 -2.664 1.00 62.97 111 SER A CA 1
ATOM 907 C C . SER A 1 111 ? -1.334 14.364 -2.668 1.00 62.97 111 SER A C 1
ATOM 909 O O . SER A 1 111 ? -0.495 14.402 -3.567 1.00 62.97 111 SER A O 1
ATOM 911 N N . ASP A 1 112 ? -1.169 13.616 -1.586 1.00 85.62 112 ASP A N 1
ATOM 912 C CA . ASP A 1 112 ? -0.065 12.689 -1.436 1.00 85.62 112 ASP A CA 1
ATOM 913 C C . ASP A 1 112 ? -0.489 11.375 -2.080 1.00 85.62 112 ASP A C 1
ATOM 915 O O . ASP A 1 112 ? -0.888 10.438 -1.399 1.00 85.62 112 ASP A O 1
ATOM 919 N N . PHE A 1 113 ? -0.430 11.324 -3.411 1.00 87.06 113 PHE A N 1
ATOM 920 C CA . PHE A 1 113 ? -1.003 10.225 -4.190 1.00 87.06 113 PHE A CA 1
ATOM 921 C C . PHE A 1 113 ? -0.514 8.838 -3.742 1.00 87.06 113 PHE A C 1
ATOM 923 O O . PHE A 1 113 ? -1.292 7.891 -3.659 1.00 87.06 113 PHE A O 1
ATOM 930 N N . LEU A 1 114 ? 0.774 8.705 -3.395 1.00 90.44 114 LEU A N 1
ATOM 931 C CA . LEU A 1 114 ? 1.298 7.443 -2.864 1.00 90.44 114 LEU A CA 1
ATOM 932 C C . LEU A 1 114 ? 0.677 7.097 -1.501 1.00 90.44 114 LEU A C 1
ATOM 934 O O . LEU A 1 114 ? 0.454 5.921 -1.228 1.00 90.44 114 LEU A O 1
ATOM 938 N N . ALA A 1 115 ? 0.413 8.088 -0.645 1.00 92.56 115 ALA A N 1
ATOM 939 C CA . ALA A 1 115 ? -0.313 7.856 0.599 1.00 92.56 115 ALA A CA 1
ATOM 940 C C . ALA A 1 115 ? -1.758 7.431 0.338 1.00 92.56 115 ALA A C 1
ATOM 942 O O . ALA A 1 115 ? -2.203 6.481 0.972 1.00 92.56 115 ALA A O 1
ATOM 943 N N . ASP A 1 116 ? -2.447 8.075 -0.604 1.00 91.56 116 ASP A N 1
ATOM 944 C CA . ASP A 1 116 ? -3.837 7.747 -0.936 1.00 91.56 116 ASP A CA 1
ATOM 945 C C . ASP A 1 116 ? -3.960 6.293 -1.405 1.00 91.56 116 ASP A C 1
ATOM 947 O O . ASP A 1 116 ? -4.777 5.547 -0.873 1.00 91.56 116 ASP A O 1
ATOM 951 N N . VAL A 1 117 ? -3.070 5.848 -2.303 1.00 91.81 117 VAL A N 1
ATOM 952 C CA . VAL A 1 117 ? -3.020 4.443 -2.743 1.00 91.81 117 VAL A CA 1
ATOM 953 C C . VAL A 1 117 ? -2.698 3.505 -1.578 1.00 91.81 117 VAL A C 1
ATOM 955 O O . VAL A 1 117 ? -3.341 2.477 -1.418 1.00 91.81 117 VAL A O 1
ATOM 958 N N . ILE A 1 118 ? -1.731 3.843 -0.719 1.00 93.75 118 ILE A N 1
ATOM 959 C CA . ILE A 1 118 ? -1.416 3.006 0.450 1.00 93.75 118 ILE A CA 1
ATOM 960 C C . ILE A 1 118 ? -2.625 2.891 1.393 1.00 93.75 118 ILE A C 1
ATOM 962 O O . ILE A 1 118 ? -2.868 1.812 1.926 1.00 93.75 118 ILE A O 1
ATOM 966 N N . ILE A 1 119 ? -3.368 3.977 1.618 1.00 94.19 119 ILE A N 1
ATOM 967 C CA . ILE A 1 119 ? -4.558 3.988 2.479 1.00 94.19 119 ILE A CA 1
ATOM 968 C C . ILE A 1 119 ? -5.674 3.130 1.875 1.00 94.19 119 ILE A C 1
ATOM 970 O O . ILE A 1 119 ? -6.284 2.352 2.608 1.00 94.19 119 ILE A O 1
ATOM 974 N N . ASP A 1 120 ? -5.908 3.232 0.566 1.00 92.81 120 ASP A N 1
ATOM 975 C CA . ASP A 1 120 ? -6.891 2.426 -0.172 1.00 92.81 120 ASP A CA 1
ATOM 976 C C . ASP A 1 120 ? -6.619 0.924 0.032 1.00 92.81 120 ASP A C 1
ATOM 978 O O . ASP A 1 120 ? -7.437 0.191 0.594 1.00 92.81 120 ASP A O 1
ATOM 982 N N . GLU A 1 121 ? -5.390 0.484 -0.255 1.00 94.00 121 GLU A N 1
ATOM 983 C CA . GLU A 1 121 ? -5.014 -0.930 -0.139 1.00 94.00 121 GLU A CA 1
ATOM 984 C C . GLU A 1 121 ? -5.000 -1.441 1.310 1.00 94.00 121 GLU A C 1
ATOM 986 O O . GLU A 1 121 ? -5.378 -2.583 1.585 1.00 94.00 121 GLU A O 1
ATOM 991 N N . LEU A 1 122 ? -4.599 -0.606 2.275 1.00 93.75 122 LEU A N 1
ATOM 992 C CA . LEU A 1 122 ? -4.691 -0.964 3.695 1.00 93.75 122 LEU A CA 1
ATOM 993 C C . LEU A 1 122 ? -6.146 -1.095 4.159 1.00 93.75 122 LEU A C 1
ATOM 995 O O . LEU A 1 122 ? -6.434 -1.928 5.023 1.00 93.75 122 LEU A O 1
ATOM 999 N N . THR A 1 123 ? -7.061 -0.308 3.593 1.00 93.19 123 THR A N 1
ATOM 1000 C CA . THR A 1 123 ? -8.492 -0.394 3.905 1.00 93.19 123 THR A CA 1
ATOM 1001 C C . THR A 1 123 ? -9.072 -1.708 3.396 1.00 93.19 123 THR A C 1
ATOM 1003 O O . THR A 1 123 ? -9.764 -2.399 4.150 1.00 93.19 123 THR A O 1
ATOM 1006 N N . HIS A 1 124 ? -8.725 -2.112 2.171 1.00 91.69 124 HIS A N 1
ATOM 1007 C CA . HIS A 1 124 ? -9.101 -3.420 1.637 1.00 91.69 124 HIS A CA 1
ATOM 1008 C C . HIS A 1 124 ? -8.578 -4.567 2.511 1.00 91.69 124 HIS A C 1
ATOM 1010 O O . HIS A 1 124 ? -9.347 -5.449 2.888 1.00 91.69 124 HIS A O 1
ATOM 1016 N N . ILE A 1 125 ? -7.305 -4.524 2.918 1.00 90.69 125 ILE A N 1
ATOM 1017 C CA . ILE A 1 125 ? -6.706 -5.536 3.805 1.00 90.69 125 ILE A CA 1
ATOM 1018 C C . ILE A 1 125 ? -7.417 -5.608 5.159 1.00 90.69 125 ILE A C 1
ATOM 1020 O O . ILE A 1 125 ? -7.657 -6.698 5.677 1.00 90.69 125 ILE A O 1
ATOM 1024 N N . MET A 1 126 ? -7.735 -4.458 5.754 1.00 90.62 126 MET A N 1
ATOM 1025 C CA . MET A 1 126 ? -8.322 -4.415 7.093 1.00 90.62 126 MET A CA 1
ATOM 1026 C C . MET A 1 126 ? -9.777 -4.890 7.104 1.00 90.62 126 MET A C 1
ATOM 1028 O O . MET A 1 126 ? -10.208 -5.554 8.046 1.00 90.62 126 MET A O 1
ATOM 1032 N N . THR A 1 127 ? -10.541 -4.531 6.073 1.00 90.56 127 THR A N 1
ATOM 1033 C CA . THR A 1 127 ? -11.984 -4.798 6.018 1.00 90.56 127 THR A CA 1
ATOM 1034 C C . THR A 1 127 ? -12.321 -6.101 5.296 1.00 90.56 127 THR A C 1
ATOM 1036 O O . THR A 1 127 ? -13.355 -6.707 5.583 1.00 90.56 127 THR A O 1
ATOM 1039 N N . GLY A 1 128 ? -11.470 -6.548 4.367 1.00 89.56 128 GLY A N 1
ATOM 1040 C CA . GLY A 1 128 ? -11.781 -7.631 3.433 1.00 89.56 128 GLY A CA 1
ATOM 1041 C C . GLY A 1 128 ? -12.967 -7.292 2.525 1.00 89.56 128 GLY A C 1
ATOM 1042 O O . GLY A 1 128 ? -13.744 -8.184 2.180 1.00 89.56 128 GLY A O 1
ATOM 1043 N N . LYS A 1 129 ? -13.178 -6.003 2.225 1.00 89.75 129 LYS A N 1
ATOM 1044 C CA . LYS A 1 129 ? -14.313 -5.492 1.446 1.00 89.75 129 LYS A CA 1
ATOM 1045 C C . LYS A 1 129 ? -13.856 -4.634 0.276 1.00 89.75 129 LYS A C 1
ATOM 1047 O O . LYS A 1 129 ? -12.793 -4.023 0.338 1.00 89.75 129 LYS A O 1
ATOM 1052 N N . ASP A 1 130 ? -14.714 -4.545 -0.734 1.00 87.31 130 ASP A N 1
ATOM 1053 C CA . ASP A 1 130 ? -14.565 -3.648 -1.878 1.00 87.31 130 ASP A CA 1
ATOM 1054 C C . ASP A 1 130 ? -15.220 -2.276 -1.628 1.00 87.31 130 ASP A C 1
ATOM 1056 O O . ASP A 1 130 ? -15.975 -2.076 -0.662 1.00 87.31 130 ASP A O 1
ATOM 1060 N N . HIS A 1 131 ? -14.945 -1.339 -2.541 1.00 85.69 131 HIS A N 1
ATOM 1061 C CA . HIS A 1 131 ? -15.517 0.011 -2.569 1.00 85.69 131 HIS A CA 1
ATOM 1062 C C . HIS A 1 131 ? -17.053 -0.003 -2.550 1.00 85.69 131 HIS A C 1
ATOM 1064 O O . HIS A 1 131 ? -17.687 -0.870 -3.155 1.00 85.69 131 HIS A O 1
ATOM 1070 N N . GLY A 1 132 ? -17.663 0.985 -1.884 1.00 86.44 132 GLY A N 1
ATOM 1071 C CA . GLY A 1 132 ? -19.122 1.136 -1.805 1.00 86.44 132 GLY A CA 1
ATOM 1072 C C . GLY A 1 132 ? -19.793 0.258 -0.746 1.00 86.44 132 GLY A C 1
ATOM 1073 O O . GLY A 1 132 ? -21.006 0.352 -0.541 1.00 86.44 132 GLY A O 1
ATOM 1074 N N . SER A 1 133 ? -19.028 -0.594 -0.055 1.00 93.56 133 SER A N 1
ATOM 1075 C CA . SER A 1 133 ? -19.492 -1.199 1.190 1.00 93.56 133 SER A CA 1
ATOM 1076 C C . SER A 1 133 ? -19.372 -0.197 2.336 1.00 93.56 133 SER A C 1
ATOM 1078 O O . SER A 1 133 ? -18.408 0.565 2.429 1.00 93.56 133 SER A O 1
ATOM 1080 N N . LYS A 1 134 ? -20.346 -0.215 3.249 1.00 95.81 134 LYS A N 1
ATOM 1081 C CA . LYS A 1 134 ? -20.390 0.732 4.367 1.00 95.81 134 LYS A CA 1
ATOM 1082 C C . LYS A 1 134 ? -19.146 0.618 5.251 1.00 95.81 134 LYS A C 1
ATOM 1084 O O . LYS A 1 134 ? -18.619 1.631 5.697 1.00 95.81 134 LYS A O 1
ATOM 1089 N N . GLU A 1 135 ? -18.686 -0.602 5.506 1.00 94.81 135 GLU A N 1
ATOM 1090 C CA . GLU A 1 135 ? -17.504 -0.877 6.318 1.00 94.81 135 GLU A CA 1
ATOM 1091 C C . GLU A 1 135 ? -16.229 -0.329 5.668 1.00 94.81 135 GLU A C 1
ATOM 1093 O O . GLU A 1 135 ? -15.428 0.304 6.356 1.00 94.81 135 GLU A O 1
ATOM 1098 N N . TYR A 1 136 ? -16.069 -0.523 4.354 1.00 94.12 136 TYR A N 1
ATOM 1099 C CA . TYR A 1 136 ? -14.956 0.045 3.598 1.00 94.12 136 TYR A CA 1
ATOM 1100 C C . TYR A 1 136 ? -14.980 1.570 3.650 1.00 94.12 136 TYR A C 1
ATOM 1102 O O . TYR A 1 136 ? -14.017 2.187 4.099 1.00 94.12 136 TYR A O 1
ATOM 1110 N N . ASP A 1 137 ? -16.096 2.179 3.242 1.00 93.94 137 ASP A N 1
ATOM 1111 C CA . ASP A 1 137 ? -16.197 3.629 3.085 1.00 93.94 137 ASP A CA 1
ATOM 1112 C C . ASP A 1 137 ? -16.002 4.348 4.429 1.00 93.94 137 ASP A C 1
ATOM 1114 O O . ASP A 1 137 ? -15.364 5.401 4.498 1.00 93.94 137 ASP A O 1
ATOM 1118 N N . MET A 1 138 ? -16.512 3.778 5.527 1.00 96.19 138 MET A N 1
ATOM 1119 C CA . MET A 1 138 ? -16.283 4.310 6.872 1.00 96.19 138 MET A CA 1
ATOM 1120 C C . MET A 1 138 ? -14.804 4.234 7.269 1.00 96.19 138 MET A C 1
ATOM 1122 O O . MET A 1 138 ? -14.252 5.234 7.732 1.00 96.19 138 MET A O 1
ATOM 1126 N N . GLN A 1 139 ? -14.159 3.081 7.068 1.00 94.94 139 GLN A N 1
ATOM 1127 C CA . GLN A 1 139 ? -12.761 2.885 7.453 1.00 94.94 139 GLN A CA 1
ATOM 1128 C C . GLN A 1 139 ? -11.802 3.722 6.594 1.00 94.94 139 GLN A C 1
ATOM 1130 O O . GLN A 1 139 ? -10.873 4.329 7.131 1.00 94.94 139 GLN A O 1
ATOM 1135 N N . PHE A 1 140 ? -12.053 3.801 5.285 1.00 94.38 140 PHE A N 1
ATOM 1136 C CA . PHE A 1 140 ? -11.291 4.626 4.350 1.00 94.38 140 PHE A CA 1
ATOM 1137 C C . PHE A 1 140 ? -11.331 6.097 4.768 1.00 94.38 140 PHE A C 1
ATOM 1139 O O . PHE A 1 140 ? -10.289 6.736 4.912 1.00 94.38 140 PHE A O 1
ATOM 1146 N N . ASN A 1 141 ? -12.531 6.629 5.035 1.00 94.19 141 ASN A N 1
ATOM 1147 C CA . ASN A 1 141 ? -12.702 8.013 5.474 1.00 94.19 141 ASN A CA 1
ATOM 1148 C C . ASN A 1 141 ? -12.006 8.282 6.811 1.00 94.19 141 ASN A C 1
ATOM 1150 O O . ASN A 1 141 ? -11.376 9.325 6.979 1.00 94.19 141 ASN A O 1
ATOM 1154 N N . GLU A 1 142 ? -12.076 7.344 7.756 1.00 94.00 142 GLU A N 1
ATOM 1155 C CA . GLU A 1 142 ? -11.366 7.459 9.027 1.00 94.00 142 GLU A CA 1
ATOM 1156 C C . GLU A 1 142 ? -9.845 7.544 8.827 1.00 94.00 142 GLU A C 1
ATOM 1158 O O . GLU A 1 142 ? -9.207 8.466 9.344 1.00 94.00 142 GLU A O 1
ATOM 1163 N N . TYR A 1 143 ? -9.258 6.630 8.051 1.00 94.38 143 TYR A N 1
ATOM 1164 C CA . TYR A 1 143 ? -7.826 6.659 7.745 1.00 94.38 143 TYR A CA 1
ATOM 1165 C C . TYR A 1 143 ? -7.426 7.934 7.007 1.00 94.38 143 TYR A C 1
ATOM 1167 O O . TYR A 1 143 ? -6.437 8.572 7.372 1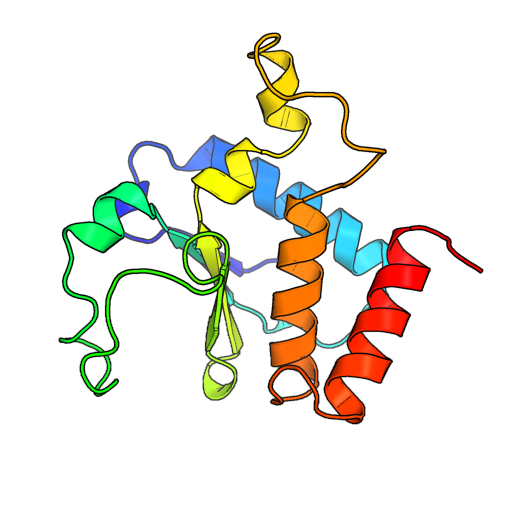.00 94.38 143 TYR A O 1
ATOM 1175 N N . HIS A 1 144 ? -8.211 8.348 6.016 1.00 92.81 144 HIS A N 1
ATOM 1176 C CA . HIS A 1 144 ? -7.948 9.550 5.240 1.00 92.81 144 HIS A CA 1
ATOM 1177 C C . HIS A 1 144 ? -7.992 10.814 6.121 1.00 92.81 144 HIS A C 1
ATOM 1179 O O . HIS A 1 144 ? -7.091 11.656 6.058 1.00 92.81 144 HIS A O 1
ATOM 1185 N N . ASN A 1 145 ? -8.984 10.930 7.009 1.00 92.38 145 ASN A N 1
ATOM 1186 C CA . ASN A 1 145 ? -9.098 12.050 7.947 1.00 92.38 145 ASN A CA 1
ATOM 1187 C C . ASN A 1 145 ? -7.924 12.103 8.928 1.00 92.3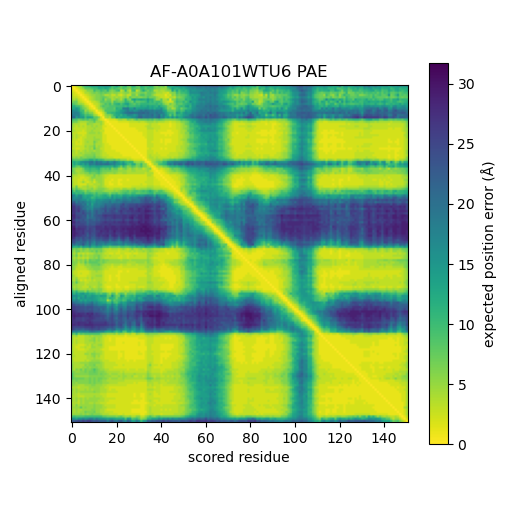8 145 ASN A C 1
ATOM 1189 O O . ASN A 1 145 ? -7.328 13.169 9.111 1.00 92.38 145 ASN A O 1
ATOM 1193 N N . ARG A 1 146 ? -7.530 10.955 9.496 1.00 92.56 146 ARG A N 1
ATOM 1194 C CA . ARG A 1 146 ? -6.344 10.853 10.362 1.00 92.56 146 ARG A CA 1
ATOM 1195 C C . ARG A 1 146 ? -5.058 11.217 9.614 1.00 92.56 146 ARG A C 1
ATOM 1197 O O . ARG A 1 146 ? -4.216 11.929 10.151 1.00 92.56 146 ARG A O 1
ATOM 1204 N N . TYR A 1 147 ? -4.898 10.779 8.363 1.00 92.44 147 TYR A N 1
ATOM 1205 C CA . TYR A 1 147 ? -3.689 11.050 7.580 1.00 92.44 147 TYR A CA 1
ATOM 1206 C C . TYR A 1 147 ? -3.491 12.537 7.250 1.00 92.44 147 TYR A C 1
ATOM 1208 O O . TYR A 1 147 ? -2.373 13.068 7.359 1.00 92.44 147 TYR A O 1
ATOM 1216 N N . TYR A 1 148 ? -4.573 13.206 6.846 1.00 89.75 148 TYR A N 1
ATOM 1217 C CA . TYR A 1 148 ? -4.564 14.611 6.437 1.00 89.75 148 TYR A CA 1
ATOM 1218 C C . TYR A 1 148 ? -4.881 15.592 7.573 1.00 89.75 148 TYR A C 1
ATOM 1220 O O . TYR A 1 148 ? -4.962 16.791 7.314 1.00 89.75 148 TYR A O 1
ATOM 1228 N N . ASN A 1 149 ? -5.037 15.110 8.812 1.00 85.88 149 ASN A N 1
ATOM 1229 C CA . ASN A 1 149 ? -5.469 15.905 9.967 1.00 85.88 149 ASN A CA 1
ATOM 1230 C C . ASN A 1 149 ? -6.749 16.713 9.680 1.00 85.88 149 ASN A C 1
ATOM 1232 O O . ASN A 1 149 ? -6.867 17.871 10.080 1.00 85.88 149 ASN A O 1
ATOM 1236 N N . ARG A 1 150 ? -7.693 16.114 8.947 1.00 73.81 150 ARG A N 1
ATOM 1237 C CA . ARG A 1 150 ? -9.009 16.703 8.680 1.00 73.81 150 ARG A CA 1
ATOM 1238 C C . ARG A 1 150 ? -9.935 16.278 9.816 1.00 73.81 150 ARG A C 1
ATOM 1240 O O . ARG A 1 150 ? -10.577 15.234 9.730 1.00 73.81 150 ARG A O 1
ATOM 1247 N N . LEU A 1 151 ? -9.893 17.048 10.901 1.00 55.56 151 LEU A N 1
ATOM 1248 C CA . LEU A 1 151 ? -10.843 17.005 12.014 1.00 55.56 151 LEU A CA 1
ATOM 1249 C C . LEU A 1 151 ? -11.773 18.212 11.922 1.00 55.56 151 LEU A C 1
ATOM 1251 O O . LEU A 1 151 ? -11.251 19.317 11.649 1.00 55.56 151 LEU A O 1
#

Nearest PDB structures (foldseek):
  4gaa-assembly1_B  TM=5.021E-01  e=2.260E-01  Xenopus laevis
  1eb6-assembly1_A  TM=4.107E-01  e=2.010E-01  Aspergillus oryzae
  7xyo-assembly1_A  TM=4.423E-01  e=6.872E-01  Myxococcus fulvus

Solvent-accessible surface area (backbone atoms only — not comparable to full-atom values): 9057 Å² total; per-residue (Å²): 137,72,82,50,76,48,69,36,83,86,32,62,90,66,43,68,65,55,54,51,53,49,51,55,48,52,53,54,47,39,69,46,51,46,89,64,88,60,74,70,41,36,36,33,39,36,40,51,84,55,46,80,73,46,77,72,59,80,86,42,97,53,75,88,72,70,87,78,92,79,69,67,67,41,34,48,62,42,54,95,76,35,32,38,40,38,16,50,64,33,56,50,64,27,75,88,49,42,81,79,53,92,76,92,74,81,93,67,76,95,64,56,56,43,54,53,51,52,47,52,43,51,34,30,53,74,61,70,46,58,88,88,34,70,68,32,52,53,50,40,51,50,38,52,26,44,58,71,67,60,125

Sequence (151 aa):
MKLNIKLDDSVKIKSPIYSFVLKQKIISVINKIGRDRFDKVKWIIFDAKNLNKRKFSSLLNIPSVYIVRQGKDYGFCIYEECEIWISTVTIQSSGLFEQNIKTLVPELNNSDFLADVIIDELTHIMTGKDHGSKEYDMQFNEYHNRYYNRL

Mean predicted aligned error: 10.25 Å

pLDDT: mean 73.82, std 20.57, range [28.33, 96.19]

Secondary structure (DSSP, 8-state):
---EEEE-TTTGGGHHHHHHHHHHHHHHHHHHH---SGGG-EEEEE-HHHHTTS-GGGTS------SSSSSTTTEEEETTTTEEEEEHHHHHTSHHHHTT--SS----TT--HHHHHHHHHHHHHHH---TT-HHHHHHHHHHHHHHHT--

Radius of gyration: 15.54 Å; Cα contacts (8 Å, |Δi|>4): 174; chains: 1; bounding box: 38×41×36 Å

Foldseek 3Di:
DDAAEEEDPQCVVVPDPLVVLLVVLLVLLCVQLDPDPLNQAHEYEDALVCVVVDPPCPPDVPPDPDPDDDLVSAWAADQVNNYIYGYPVLSCPAPVNCVPDPDDDPDDPPDRSNSLRVLLRVLCNVQVDDPPDPSSVVSSVSSVCSSVVVD